Protein AF-A0A497JFE2-F1 (afdb_monomer_lite)

Foldseek 3Di:
DDDDDDPVVVVVVVVVVVVVVVVVVVVVVVVVVVVVVLLVVLVVLVLVQQVQLVPWDDDPPDPPTRKGKDFFRKDAFDKDFCVVVCVVVVHDLVQQFDDDPDPQWDPPDRGMIGRHHTDTGMDIDHHDDDDD

Radius of gyration: 25.7 Å; chains: 1; bounding box: 64×23×80 Å

Structure (mmCIF, N/CA/C/O backbone):
data_AF-A0A497JFE2-F1
#
_entry.id   AF-A0A497JFE2-F1
#
loop_
_atom_site.group_PDB
_atom_site.id
_atom_site.type_symbol
_atom_site.label_atom_id
_atom_site.label_alt_id
_atom_site.label_comp_id
_atom_site.label_asym_id
_atom_site.label_entity_id
_atom_site.label_seq_id
_atom_site.pdbx_PDB_ins_code
_atom_site.Cartn_x
_atom_site.Cartn_y
_atom_site.Cartn_z
_atom_site.occupancy
_atom_site.B_iso_or_equiv
_atom_site.auth_seq_id
_atom_site.auth_comp_id
_atom_site.auth_asym_id
_atom_site.auth_atom_id
_atom_site.pdbx_PDB_model_num
ATOM 1 N N . MET A 1 1 ? 47.369 -3.039 -55.448 1.00 41.69 1 MET A N 1
ATOM 2 C CA . MET A 1 1 ? 47.242 -3.499 -54.047 1.00 41.69 1 MET A CA 1
ATOM 3 C C . MET A 1 1 ? 46.197 -2.652 -53.332 1.00 41.69 1 MET A C 1
ATOM 5 O O . MET A 1 1 ? 46.498 -1.505 -53.031 1.00 41.69 1 MET A O 1
ATOM 9 N N . PRO A 1 2 ? 44.974 -3.148 -53.088 1.00 43.19 2 PRO A N 1
ATOM 10 C CA . PRO A 1 2 ? 44.022 -2.473 -52.222 1.00 43.19 2 PRO A CA 1
ATOM 11 C C . PRO A 1 2 ? 43.997 -3.197 -50.871 1.00 43.19 2 PRO A C 1
ATOM 13 O O . PRO A 1 2 ? 43.309 -4.197 -50.705 1.00 43.19 2 PRO A O 1
ATOM 16 N N . THR A 1 3 ? 44.769 -2.728 -49.897 1.00 56.19 3 THR A N 1
ATOM 17 C CA . THR A 1 3 ? 44.727 -3.263 -48.529 1.00 56.19 3 THR A CA 1
ATOM 18 C C . THR A 1 3 ? 44.221 -2.191 -47.573 1.00 56.19 3 THR A C 1
ATOM 20 O O . THR A 1 3 ? 44.882 -1.178 -47.365 1.00 56.19 3 THR A O 1
ATOM 23 N N . GLY A 1 4 ? 43.055 -2.441 -46.965 1.00 56.19 4 GLY A N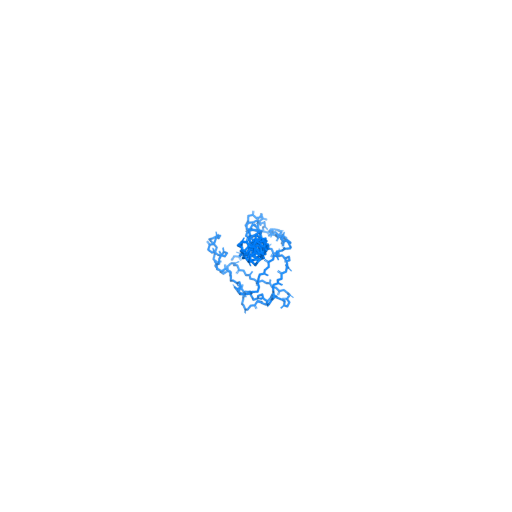 1
ATOM 24 C CA . GLY A 1 4 ? 42.814 -1.995 -45.588 1.00 56.19 4 GLY A CA 1
ATOM 25 C C . GLY A 1 4 ? 41.769 -0.909 -45.313 1.00 56.19 4 GLY A C 1
ATOM 26 O O . GLY A 1 4 ? 41.981 -0.145 -44.379 1.00 56.19 4 GLY A O 1
ATOM 27 N N . LYS A 1 5 ? 40.644 -0.805 -46.043 1.00 53.34 5 LYS A N 1
ATOM 28 C CA . LYS A 1 5 ? 39.552 0.138 -45.671 1.00 53.34 5 LYS A CA 1
ATOM 29 C C . LYS A 1 5 ? 38.116 -0.402 -45.828 1.00 53.34 5 LYS A C 1
ATOM 31 O O . LYS A 1 5 ? 37.191 0.379 -45.996 1.00 53.34 5 LYS A O 1
ATOM 36 N N . GLY A 1 6 ? 37.907 -1.720 -45.771 1.00 53.16 6 GLY A N 1
ATOM 37 C CA . GLY A 1 6 ? 36.577 -2.326 -45.984 1.00 53.16 6 GLY A CA 1
ATOM 38 C C . GLY A 1 6 ? 35.750 -2.616 -44.723 1.00 53.16 6 GLY A C 1
ATOM 39 O O . GLY A 1 6 ? 34.530 -2.679 -44.796 1.00 53.16 6 GLY A O 1
ATOM 40 N N . TYR A 1 7 ? 36.386 -2.769 -43.556 1.00 57.19 7 TYR A N 1
ATOM 41 C CA . TYR A 1 7 ? 35.729 -3.362 -42.373 1.00 57.19 7 TYR A CA 1
ATOM 42 C C . TYR A 1 7 ? 35.474 -2.387 -41.212 1.00 57.19 7 TYR A C 1
ATOM 44 O O . TYR A 1 7 ? 34.806 -2.730 -40.242 1.00 57.19 7 TYR A O 1
ATOM 52 N N . PHE A 1 8 ? 35.977 -1.153 -41.291 1.00 60.66 8 PHE A N 1
ATOM 53 C CA . PHE A 1 8 ? 35.968 -0.217 -40.159 1.00 60.66 8 PHE A CA 1
ATOM 54 C C . PHE A 1 8 ? 34.640 0.540 -39.990 1.00 60.66 8 PHE A C 1
ATOM 56 O O . PHE A 1 8 ? 34.254 0.901 -38.881 1.00 60.66 8 PHE A O 1
ATOM 63 N N . TRP A 1 9 ? 33.925 0.769 -41.091 1.00 69.19 9 TRP A N 1
ATOM 64 C CA . TRP A 1 9 ? 32.661 1.508 -41.105 1.00 69.19 9 TRP A CA 1
ATOM 65 C C . TRP A 1 9 ? 31.480 0.719 -40.507 1.00 69.19 9 TRP A C 1
ATOM 67 O O . TRP A 1 9 ? 30.843 1.238 -39.588 1.00 69.19 9 TRP A O 1
ATOM 77 N N . PRO A 1 10 ? 31.223 -0.546 -40.909 1.00 75.88 10 PRO A N 1
ATOM 78 C CA . PRO A 1 10 ? 30.184 -1.356 -40.272 1.00 75.88 10 PRO A CA 1
ATOM 79 C C . PRO A 1 10 ? 30.498 -1.656 -38.799 1.00 75.88 10 PRO A C 1
ATOM 81 O O . PRO A 1 10 ? 29.589 -1.663 -37.974 1.00 75.88 10 PRO A O 1
ATOM 84 N N . PHE A 1 11 ? 31.776 -1.816 -38.436 1.00 80.12 11 PHE A N 1
ATOM 85 C CA . PHE A 1 11 ? 32.180 -1.994 -37.039 1.00 80.12 11 PHE A CA 1
ATOM 86 C C . PHE A 1 11 ? 31.864 -0.758 -36.182 1.00 80.12 11 PHE A C 1
ATOM 88 O O . PHE A 1 11 ? 31.304 -0.886 -35.097 1.00 80.12 11 PHE A O 1
ATOM 95 N N . ARG A 1 12 ? 32.142 0.454 -36.683 1.00 81.56 12 ARG A N 1
ATOM 96 C CA . ARG A 1 12 ? 31.771 1.705 -35.997 1.00 81.56 12 ARG A CA 1
ATOM 97 C C . ARG A 1 12 ? 30.260 1.865 -35.832 1.00 81.56 12 ARG A C 1
ATOM 99 O O . ARG A 1 12 ? 29.824 2.304 -34.772 1.00 81.56 12 ARG A O 1
ATOM 106 N N . LEU A 1 13 ? 29.473 1.493 -36.843 1.00 85.19 13 LEU A N 1
ATOM 107 C CA . LEU A 1 13 ? 28.008 1.514 -36.761 1.00 85.19 13 LEU A CA 1
ATOM 108 C C . LEU A 1 13 ? 27.478 0.524 -35.718 1.00 85.19 13 LEU A C 1
ATOM 110 O O . LEU A 1 13 ? 26.597 0.874 -34.938 1.00 85.19 13 LEU A O 1
ATOM 114 N N . LEU A 1 14 ? 28.049 -0.680 -35.659 1.00 88.31 14 LEU A N 1
ATOM 115 C CA . LEU A 1 14 ? 27.669 -1.699 -34.683 1.00 88.31 14 LEU A CA 1
ATOM 116 C C . LEU A 1 14 ? 28.010 -1.261 -33.252 1.00 88.31 14 LEU A C 1
ATOM 118 O O . LEU A 1 14 ? 27.174 -1.373 -32.360 1.00 88.31 14 LEU A O 1
ATOM 122 N N . VAL A 1 15 ? 29.196 -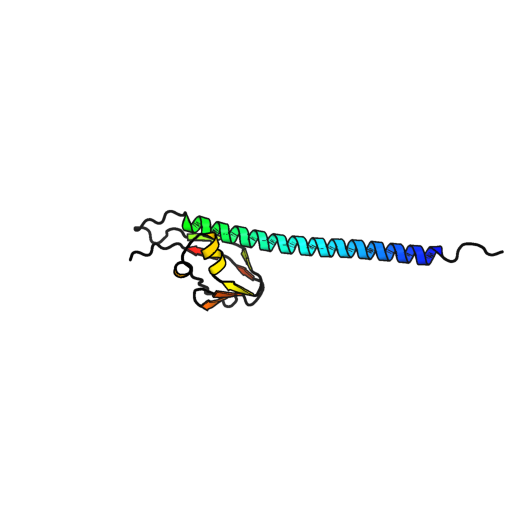0.685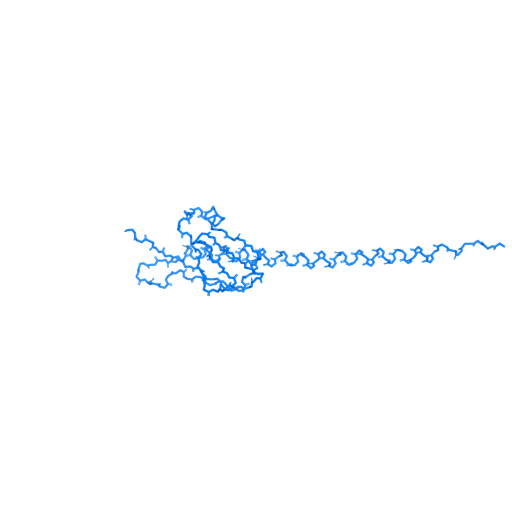 -33.039 1.00 88.06 15 VAL A N 1
ATOM 123 C CA . VAL A 1 15 ? 29.586 -0.116 -31.739 1.00 88.06 15 VAL A CA 1
ATOM 124 C C . VAL A 1 15 ? 28.641 1.020 -31.335 1.00 88.06 15 VAL A C 1
ATOM 126 O O . VAL A 1 15 ? 28.142 1.019 -30.212 1.00 88.06 15 VAL A O 1
ATOM 129 N N . ALA A 1 16 ? 28.323 1.948 -32.243 1.00 88.44 16 ALA A N 1
ATOM 130 C CA . ALA A 1 16 ? 27.376 3.031 -31.967 1.00 88.44 16 ALA A CA 1
ATOM 131 C C . ALA A 1 16 ? 25.971 2.508 -31.616 1.00 88.44 16 ALA A C 1
ATOM 133 O O . ALA A 1 16 ? 25.341 3.022 -30.693 1.00 88.44 16 ALA A O 1
ATOM 134 N N . ALA A 1 17 ? 25.503 1.458 -32.296 1.00 91.75 17 ALA A N 1
ATOM 135 C CA . ALA A 1 17 ? 24.225 0.817 -31.998 1.00 91.75 17 ALA A CA 1
ATOM 136 C C . ALA A 1 17 ? 24.214 0.155 -30.609 1.00 91.75 17 ALA A C 1
ATOM 138 O O . ALA A 1 17 ? 23.247 0.321 -29.867 1.00 91.75 17 ALA A O 1
ATOM 139 N N . ILE A 1 18 ? 25.295 -0.535 -30.221 1.00 94.00 18 ILE A N 1
ATOM 140 C CA . ILE A 1 18 ? 25.428 -1.127 -28.879 1.00 94.00 18 ILE A CA 1
ATOM 141 C C . ILE A 1 18 ? 25.411 -0.038 -27.805 1.00 94.00 18 ILE A C 1
ATOM 143 O O . ILE A 1 18 ? 24.684 -0.166 -26.821 1.00 94.00 18 ILE A O 1
ATOM 147 N N . PHE A 1 19 ? 26.167 1.048 -27.992 1.00 93.62 19 PHE A N 1
ATOM 148 C CA . PHE A 1 19 ? 26.162 2.167 -27.048 1.00 93.62 19 PHE A CA 1
ATOM 149 C C . PHE A 1 19 ? 24.785 2.832 -26.955 1.00 93.62 19 PHE A C 1
ATOM 151 O O . PHE A 1 19 ? 24.323 3.116 -25.851 1.00 93.62 19 PHE A O 1
ATOM 158 N N . GLY A 1 20 ? 24.094 3.020 -28.082 1.00 93.19 20 GLY A N 1
ATOM 159 C CA . GLY A 1 20 ? 22.722 3.530 -28.094 1.00 93.19 20 GLY A CA 1
ATOM 160 C C . GLY A 1 20 ? 21.757 2.631 -27.316 1.00 93.19 20 GLY A C 1
ATOM 161 O O . GLY A 1 20 ? 20.972 3.119 -26.505 1.00 93.19 20 GLY A O 1
ATOM 162 N N . LEU A 1 21 ? 21.861 1.312 -27.496 1.00 94.50 21 LEU A N 1
ATOM 163 C CA . LEU A 1 21 ? 21.045 0.339 -26.771 1.00 94.50 21 LEU A CA 1
ATOM 164 C C . LEU A 1 21 ? 21.367 0.320 -25.269 1.00 94.50 21 LEU A C 1
ATOM 166 O O . LEU A 1 21 ? 20.455 0.260 -24.448 1.00 94.50 21 LEU A O 1
ATOM 170 N N . ALA A 1 22 ? 22.642 0.440 -24.897 1.00 93.50 22 ALA A N 1
ATOM 171 C CA . ALA A 1 22 ? 23.059 0.538 -23.500 1.00 93.50 22 ALA A CA 1
ATOM 172 C C . ALA A 1 22 ? 22.469 1.781 -22.815 1.00 93.50 22 ALA A C 1
ATOM 174 O O . ALA A 1 22 ? 21.933 1.679 -21.713 1.00 93.50 22 ALA A O 1
ATOM 175 N N . VAL A 1 23 ? 22.492 2.940 -23.482 1.00 94.69 23 VAL A N 1
ATOM 176 C CA . VAL A 1 23 ? 21.869 4.171 -22.966 1.00 94.69 23 VAL A CA 1
ATOM 177 C C . VAL A 1 23 ? 20.357 3.998 -22.811 1.00 94.69 23 VAL A C 1
ATOM 179 O O . VAL A 1 23 ? 19.805 4.375 -21.779 1.00 94.69 23 VAL A O 1
ATOM 182 N N . LEU A 1 24 ? 19.686 3.376 -23.785 1.00 94.94 24 LEU A N 1
ATOM 183 C CA . LEU A 1 24 ? 18.250 3.099 -23.700 1.00 94.94 24 LEU A CA 1
ATOM 184 C C . LEU A 1 24 ? 17.909 2.218 -22.487 1.00 94.94 24 LEU A C 1
ATOM 186 O O . LEU A 1 24 ? 16.967 2.514 -21.754 1.00 94.94 24 LEU A O 1
ATOM 190 N N . LEU A 1 25 ? 18.695 1.166 -22.242 1.00 93.94 25 LEU A N 1
ATOM 191 C CA . LEU A 1 25 ? 18.512 0.282 -21.088 1.00 93.94 25 LEU A CA 1
ATOM 192 C C . LEU A 1 25 ? 18.696 1.023 -19.763 1.00 93.94 25 LEU A C 1
ATOM 194 O O . LEU A 1 25 ? 17.909 0.812 -18.841 1.00 93.94 25 LEU A O 1
ATOM 198 N N . ILE A 1 26 ? 19.685 1.915 -19.675 1.00 93.12 26 ILE A N 1
ATOM 199 C CA . ILE A 1 26 ? 19.890 2.753 -18.489 1.00 93.12 26 ILE A CA 1
ATOM 200 C C . ILE A 1 26 ? 18.658 3.629 -18.250 1.00 93.12 26 ILE A C 1
ATOM 202 O O . ILE A 1 26 ? 18.134 3.637 -17.141 1.00 93.12 26 ILE A O 1
ATOM 206 N N . ILE A 1 27 ? 18.141 4.297 -19.286 1.00 93.00 27 ILE A N 1
ATOM 207 C CA . ILE A 1 27 ? 16.950 5.154 -19.172 1.00 93.00 27 ILE A CA 1
ATOM 208 C C . ILE A 1 27 ? 15.742 4.348 -18.677 1.00 93.00 27 ILE A C 1
ATOM 210 O O . ILE A 1 27 ? 15.079 4.760 -17.725 1.00 93.00 27 ILE A O 1
ATOM 214 N N . ILE A 1 28 ? 15.476 3.181 -19.272 1.00 92.31 28 ILE A N 1
ATOM 215 C CA . ILE A 1 28 ? 14.372 2.303 -18.855 1.00 92.31 28 ILE A CA 1
ATOM 216 C C . ILE A 1 28 ? 14.558 1.857 -17.400 1.00 92.31 28 ILE A C 1
ATOM 218 O O . ILE A 1 28 ? 13.614 1.914 -16.609 1.00 92.31 28 ILE A O 1
ATOM 222 N N . SER A 1 29 ? 15.776 1.459 -17.025 1.00 90.88 29 SER A N 1
ATOM 223 C CA . SER A 1 29 ? 16.102 1.054 -15.656 1.00 90.88 29 SER A CA 1
ATOM 224 C C . SER A 1 29 ? 15.864 2.189 -14.661 1.00 90.88 29 SER A C 1
ATOM 226 O O . SER A 1 29 ? 15.301 1.962 -13.593 1.00 90.88 29 SER A O 1
ATOM 228 N N . THR A 1 30 ? 16.257 3.414 -15.007 1.00 89.88 30 THR A N 1
ATOM 229 C CA . THR A 1 30 ? 16.061 4.600 -14.171 1.00 89.88 30 THR A CA 1
ATOM 230 C C . THR A 1 30 ? 14.579 4.940 -14.008 1.00 89.88 30 THR A C 1
ATOM 232 O O . THR A 1 30 ? 14.138 5.185 -12.887 1.00 89.88 30 THR A O 1
ATOM 235 N N . ILE A 1 31 ? 13.784 4.898 -15.083 1.00 87.50 31 ILE A N 1
ATOM 236 C CA . ILE A 1 31 ? 12.328 5.120 -15.010 1.00 87.50 31 ILE A CA 1
ATOM 237 C C . ILE A 1 31 ? 11.676 4.084 -14.089 1.00 87.50 31 ILE A C 1
ATOM 239 O O . ILE A 1 31 ? 10.888 4.437 -13.210 1.00 87.50 31 ILE A O 1
ATOM 243 N N . ASN A 1 32 ? 12.031 2.808 -14.253 1.00 84.75 32 ASN A N 1
ATOM 244 C CA . ASN A 1 32 ? 11.472 1.744 -13.428 1.00 84.75 32 ASN A CA 1
ATOM 245 C C . ASN A 1 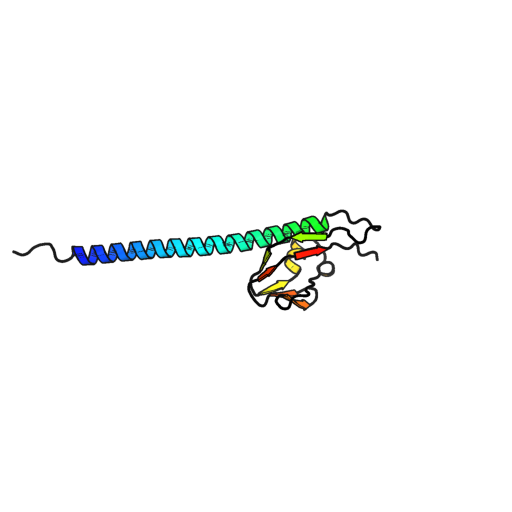32 ? 11.869 1.904 -11.950 1.00 84.75 32 ASN A C 1
ATOM 247 O O . ASN A 1 32 ? 11.035 1.752 -11.060 1.00 84.75 32 ASN A O 1
ATOM 251 N N . TYR A 1 33 ? 13.119 2.295 -11.687 1.00 83.50 33 TYR A N 1
ATOM 252 C CA . TYR A 1 33 ? 13.603 2.591 -10.341 1.00 83.50 33 TYR A CA 1
ATOM 253 C C . TYR A 1 33 ? 12.771 3.690 -9.661 1.00 83.50 33 TYR A C 1
ATOM 255 O O . TYR A 1 33 ? 12.276 3.482 -8.552 1.00 83.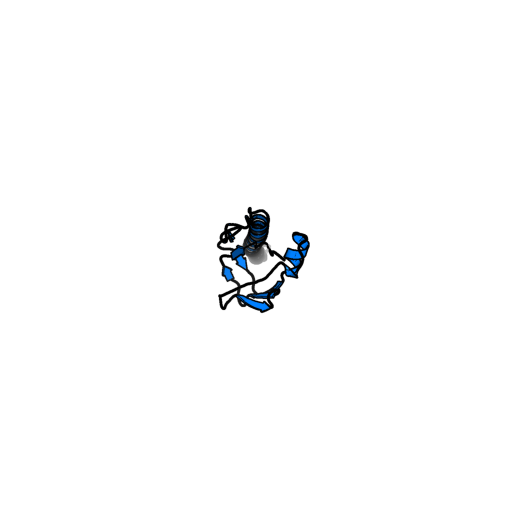50 33 TYR A O 1
ATOM 263 N N . PHE A 1 34 ? 12.519 4.815 -10.336 1.00 82.25 34 PHE A N 1
ATOM 264 C CA . PHE A 1 34 ? 11.692 5.887 -9.770 1.00 82.25 34 PHE A CA 1
ATOM 265 C C . PHE A 1 34 ? 10.247 5.451 -9.499 1.00 82.25 34 PHE A C 1
ATOM 267 O O . PHE A 1 34 ? 9.707 5.766 -8.437 1.00 82.25 34 PHE A O 1
ATOM 274 N N . ASN A 1 35 ? 9.641 4.659 -10.389 1.00 80.12 35 ASN A N 1
ATOM 275 C CA . ASN A 1 35 ? 8.301 4.113 -10.154 1.00 80.12 35 ASN A CA 1
ATOM 276 C C . ASN A 1 35 ? 8.249 3.234 -8.895 1.00 80.12 35 ASN A C 1
ATOM 278 O O . ASN A 1 35 ? 7.326 3.363 -8.089 1.00 80.12 35 ASN A O 1
ATOM 282 N N . THR A 1 36 ? 9.257 2.381 -8.677 1.00 81.62 36 THR A N 1
ATOM 283 C CA . THR A 1 36 ? 9.314 1.537 -7.471 1.00 81.62 36 THR A CA 1
ATOM 284 C C . THR A 1 36 ? 9.501 2.345 -6.186 1.00 81.62 36 THR A C 1
ATOM 286 O O . THR A 1 36 ? 8.907 2.003 -5.162 1.00 81.62 36 THR A O 1
ATOM 289 N N . ILE A 1 37 ? 10.259 3.447 -6.232 1.00 84.19 37 ILE A N 1
ATOM 290 C CA . ILE A 1 37 ? 10.453 4.328 -5.072 1.00 84.19 37 ILE A CA 1
ATOM 291 C C . ILE A 1 37 ? 9.133 4.954 -4.635 1.00 84.19 37 ILE A C 1
ATOM 293 O O . ILE A 1 37 ? 8.813 4.911 -3.451 1.00 84.19 37 ILE A O 1
ATOM 297 N N . HIS A 1 38 ? 8.350 5.499 -5.567 1.00 82.38 38 HIS A N 1
ATOM 298 C CA . HIS A 1 38 ? 7.089 6.161 -5.223 1.00 82.38 38 HIS A CA 1
ATOM 299 C C . HIS A 1 38 ? 6.076 5.216 -4.568 1.00 82.38 38 HIS A C 1
ATOM 301 O O . HIS A 1 38 ? 5.340 5.620 -3.662 1.00 82.38 38 HIS A O 1
ATOM 307 N N . LEU A 1 39 ? 6.050 3.952 -4.997 1.00 86.94 39 LEU A N 1
ATOM 308 C CA . LEU A 1 39 ? 5.215 2.927 -4.376 1.00 86.94 39 LEU A CA 1
ATOM 309 C C . LEU A 1 39 ? 5.693 2.593 -2.963 1.00 86.94 39 LEU A C 1
ATOM 311 O O . LEU A 1 39 ? 4.877 2.553 -2.044 1.00 86.94 39 LEU A O 1
ATOM 315 N N . ARG A 1 40 ? 7.008 2.432 -2.769 1.00 88.06 40 ARG A N 1
ATOM 316 C CA . ARG A 1 40 ? 7.577 2.165 -1.442 1.00 88.06 40 ARG A CA 1
ATOM 317 C C . ARG A 1 40 ? 7.337 3.324 -0.477 1.00 88.06 40 ARG A C 1
ATOM 319 O O . ARG A 1 40 ? 6.935 3.103 0.657 1.00 88.06 40 ARG A O 1
ATOM 326 N N . GLU A 1 41 ? 7.522 4.556 -0.939 1.00 90.38 41 GLU A N 1
ATOM 327 C CA . GLU A 1 41 ? 7.250 5.757 -0.149 1.00 90.38 41 GLU A CA 1
ATOM 328 C C . GLU A 1 41 ? 5.762 5.855 0.228 1.00 90.38 41 GLU A C 1
ATOM 330 O O . GLU A 1 41 ? 5.426 6.181 1.366 1.00 90.38 41 GLU A O 1
ATOM 335 N N . SER A 1 42 ? 4.858 5.520 -0.698 1.00 90.12 42 SER A N 1
ATOM 336 C CA . SER A 1 42 ? 3.417 5.479 -0.416 1.00 90.12 42 SER A CA 1
ATOM 337 C C . SER A 1 42 ? 3.074 4.419 0.635 1.00 90.12 42 SER A C 1
ATOM 339 O O . SER A 1 42 ? 2.285 4.690 1.539 1.00 90.12 42 SER A O 1
ATOM 341 N N . GLU A 1 43 ? 3.688 3.236 0.567 1.00 89.31 43 GLU A N 1
ATOM 342 C CA . GLU A 1 43 ? 3.515 2.183 1.572 1.00 89.31 43 GLU A CA 1
ATOM 343 C C . GLU A 1 43 ? 4.066 2.605 2.943 1.00 89.31 43 GLU A C 1
ATOM 345 O O . GLU A 1 43 ? 3.400 2.426 3.964 1.00 89.31 43 GLU A O 1
ATOM 350 N N . GLU A 1 44 ? 5.251 3.214 2.986 1.00 90.62 44 GLU A N 1
ATOM 351 C CA . GLU A 1 44 ? 5.843 3.737 4.220 1.00 90.62 44 GLU A CA 1
ATOM 352 C C . GLU A 1 44 ? 4.936 4.800 4.860 1.00 90.62 44 GLU A C 1
ATOM 354 O O . GLU A 1 44 ? 4.630 4.704 6.050 1.00 90.62 44 GLU A O 1
ATOM 359 N N . ARG A 1 45 ? 4.418 5.751 4.070 1.00 90.75 45 ARG A N 1
ATOM 360 C CA . ARG A 1 45 ? 3.472 6.783 4.534 1.00 90.75 45 ARG A CA 1
ATOM 361 C C . ARG A 1 45 ? 2.140 6.198 5.002 1.00 90.75 45 ARG A C 1
ATOM 363 O O . ARG A 1 45 ? 1.570 6.700 5.972 1.00 90.75 45 ARG A O 1
ATOM 370 N N . LEU A 1 46 ? 1.641 5.149 4.343 1.00 90.50 46 LEU A N 1
ATOM 371 C CA . LEU A 1 46 ? 0.438 4.422 4.756 1.00 90.50 46 LEU A CA 1
ATOM 372 C C . LEU A 1 46 ? 0.641 3.796 6.145 1.00 90.50 46 LEU A C 1
ATOM 374 O O . LEU A 1 46 ? -0.185 3.964 7.041 1.00 90.50 46 LEU A O 1
ATOM 378 N N . MET A 1 47 ? 1.766 3.109 6.340 1.00 90.81 47 MET A N 1
ATOM 379 C CA . MET A 1 47 ? 2.102 2.447 7.604 1.00 90.81 47 MET A CA 1
ATOM 380 C C . MET A 1 47 ? 2.373 3.455 8.721 1.00 90.81 47 MET A C 1
ATOM 382 O O . MET A 1 47 ? 1.965 3.245 9.862 1.00 90.81 47 MET A O 1
ATOM 386 N N . GLU A 1 48 ? 3.029 4.565 8.399 1.00 89.94 48 GLU A N 1
ATOM 387 C CA . GLU A 1 48 ? 3.219 5.680 9.319 1.00 89.94 48 GLU A CA 1
ATOM 388 C C . GLU A 1 48 ? 1.872 6.288 9.731 1.00 89.94 48 GLU A C 1
ATOM 390 O O . GLU A 1 48 ? 1.643 6.488 10.918 1.00 89.94 48 GLU A O 1
ATOM 395 N N . GLY A 1 49 ? 0.957 6.519 8.783 1.00 86.19 49 GLY A N 1
ATOM 396 C CA . GLY A 1 49 ? -0.386 7.033 9.063 1.00 86.19 49 GLY A CA 1
ATOM 397 C C . GLY A 1 49 ? -1.168 6.140 10.022 1.00 86.19 49 GLY A C 1
ATOM 398 O O . GLY A 1 49 ? -1.723 6.633 11.005 1.00 86.19 49 GLY A O 1
ATOM 399 N N . LEU A 1 50 ? -1.124 4.824 9.798 1.00 87.50 50 LEU A N 1
ATOM 400 C CA . LEU A 1 50 ? -1.729 3.855 10.706 1.00 87.50 50 LEU A CA 1
ATOM 401 C C . LEU A 1 50 ? -1.075 3.896 12.097 1.00 87.50 50 LEU A C 1
ATOM 403 O O . LEU A 1 50 ? -1.777 3.958 13.103 1.00 87.50 50 LEU A O 1
ATOM 407 N N . ARG A 1 51 ? 0.263 3.925 12.172 1.00 87.31 51 ARG A N 1
ATOM 408 C CA . ARG A 1 51 ? 0.998 4.044 13.443 1.00 87.31 51 ARG A CA 1
ATOM 409 C C . ARG A 1 51 ? 0.625 5.316 14.204 1.00 87.31 51 ARG A C 1
ATOM 411 O O . ARG A 1 51 ? 0.470 5.276 15.422 1.00 87.31 51 ARG A O 1
ATOM 418 N N . SER A 1 52 ? 0.508 6.439 13.502 1.00 85.19 52 SER A N 1
ATOM 419 C CA . SER A 1 52 ? 0.095 7.713 14.084 1.00 85.19 52 SER A CA 1
ATOM 420 C C . SER A 1 52 ? -1.334 7.646 14.613 1.00 85.19 52 SER A C 1
ATOM 422 O O . SER A 1 52 ? -1.573 8.149 15.701 1.00 85.19 52 SER A O 1
ATOM 424 N N . ALA A 1 53 ? -2.257 6.995 13.898 1.00 84.06 53 ALA A N 1
ATOM 425 C CA . ALA A 1 53 ? -3.645 6.855 14.337 1.00 84.06 53 ALA A CA 1
ATOM 426 C C . ALA A 1 53 ? -3.779 5.975 15.589 1.00 84.06 53 ALA A C 1
ATOM 428 O O . ALA A 1 53 ? -4.544 6.312 16.484 1.00 84.06 53 ALA A O 1
ATOM 429 N N . ILE A 1 54 ? -2.998 4.893 15.686 1.00 82.19 54 ILE A N 1
ATOM 430 C CA . ILE A 1 54 ? -2.971 4.015 16.871 1.00 82.19 54 ILE A CA 1
ATOM 431 C C . ILE A 1 54 ? -2.459 4.762 18.108 1.00 82.19 54 ILE A C 1
ATOM 433 O O . ILE A 1 54 ? -2.999 4.608 19.197 1.00 82.19 54 ILE A O 1
ATOM 437 N N . ASN A 1 55 ? -1.402 5.563 17.946 1.00 79.19 55 ASN A N 1
ATOM 438 C CA . ASN A 1 55 ? -0.790 6.303 19.053 1.00 79.19 55 ASN A CA 1
ATOM 439 C C . ASN A 1 55 ? -1.488 7.637 19.346 1.00 79.19 55 ASN A C 1
ATOM 441 O O . ASN A 1 55 ? -1.108 8.329 20.292 1.00 79.19 55 ASN A O 1
ATOM 445 N N . ALA A 1 56 ? -2.455 8.041 18.520 1.00 74.50 56 ALA A N 1
ATOM 446 C CA . ALA A 1 56 ? -3.180 9.275 18.739 1.00 74.50 56 ALA A CA 1
ATOM 447 C C . ALA A 1 56 ? -4.044 9.142 20.004 1.00 74.50 56 ALA A C 1
ATOM 449 O O . ALA A 1 56 ? -4.694 8.112 20.204 1.00 74.50 56 ALA A O 1
ATOM 450 N N . PRO A 1 57 ? -4.071 10.168 20.871 1.00 60.09 57 PRO A N 1
ATOM 451 C CA . PRO A 1 57 ? -4.839 10.113 22.103 1.00 60.09 57 PRO A CA 1
ATOM 452 C C . PRO A 1 57 ? -6.331 9.956 21.785 1.00 60.09 57 PRO A C 1
ATOM 454 O O . PRO A 1 57 ? -6.957 10.843 21.206 1.00 60.09 57 PRO A O 1
ATOM 457 N N . THR A 1 58 ? -6.895 8.815 22.174 1.00 59.69 58 THR A N 1
ATOM 458 C CA . THR A 1 58 ? -8.329 8.525 22.129 1.00 59.69 58 THR A CA 1
ATOM 459 C C . THR A 1 58 ? -8.909 8.740 23.519 1.00 59.69 58 THR A C 1
ATOM 461 O O . THR A 1 58 ? -8.849 7.872 24.381 1.00 59.69 58 THR A O 1
ATOM 464 N N . THR A 1 59 ? -9.431 9.938 23.780 1.00 52.97 59 THR A N 1
ATOM 465 C CA . THR A 1 59 ? -10.242 10.186 24.976 1.00 52.97 59 THR A CA 1
ATOM 466 C C . THR A 1 59 ? -11.687 9.713 24.757 1.00 52.97 59 THR A C 1
ATOM 468 O O . THR A 1 59 ? -12.245 9.895 23.676 1.00 52.97 59 THR A O 1
ATOM 471 N N . PRO A 1 60 ? -12.339 9.116 25.764 1.00 53.16 60 PRO A N 1
ATOM 472 C CA . PRO A 1 60 ? -13.726 8.657 25.636 1.00 53.16 60 PRO A CA 1
ATOM 473 C C . PRO A 1 60 ? -14.732 9.799 25.373 1.00 53.16 60 PRO A C 1
ATOM 475 O O . PRO A 1 60 ? -15.784 9.552 24.797 1.00 53.16 60 PRO A O 1
ATOM 478 N N . ASP A 1 61 ? -14.386 11.049 25.706 1.00 49.66 61 ASP A N 1
ATOM 479 C CA . ASP A 1 61 ? -15.286 12.214 25.612 1.00 49.66 61 ASP A CA 1
ATOM 480 C C . ASP A 1 61 ? -15.217 13.009 24.294 1.00 49.66 61 ASP A C 1
ATOM 482 O O . ASP A 1 61 ? -15.920 14.009 24.136 1.00 49.66 61 ASP A O 1
ATOM 486 N N . LYS A 1 62 ? -14.381 12.615 23.324 1.00 43.62 62 LYS A N 1
ATOM 487 C CA . LYS A 1 62 ? -14.318 13.291 22.016 1.00 43.62 62 LYS A CA 1
ATOM 488 C C . LYS A 1 62 ? -14.458 12.284 20.878 1.00 43.62 62 LYS A C 1
ATOM 490 O O . LYS A 1 62 ? -13.564 11.495 20.598 1.00 43.62 62 LYS A O 1
ATOM 495 N N . LEU A 1 63 ? -15.579 12.355 20.163 1.00 46.22 63 LEU A N 1
ATOM 496 C CA . LEU A 1 63 ? -15.843 11.544 18.968 1.00 46.22 63 LEU A CA 1
ATOM 497 C C . LEU A 1 63 ? -14.896 11.847 17.782 1.00 46.22 63 LEU A C 1
ATOM 499 O O . LEU A 1 63 ? -14.948 11.156 16.769 1.00 46.22 63 LEU A O 1
ATOM 503 N N . GLU A 1 64 ? -14.028 12.858 17.891 1.00 49.97 64 GLU A N 1
ATOM 504 C CA . GLU A 1 64 ? -13.095 13.289 16.833 1.00 49.97 64 GLU A CA 1
ATOM 505 C C . GLU A 1 64 ? -11.693 12.657 16.934 1.00 49.97 64 GLU A C 1
ATOM 507 O O . GLU A 1 64 ? -10.758 13.048 16.232 1.00 49.97 64 GLU A O 1
ATOM 512 N N . ASN A 1 65 ? -11.510 11.683 17.822 1.00 54.69 65 ASN A N 1
ATOM 513 C CA . ASN A 1 65 ? -10.184 11.257 18.237 1.00 54.69 65 ASN A CA 1
ATOM 514 C C . ASN A 1 65 ? -9.481 10.298 17.266 1.00 54.69 65 ASN A C 1
ATOM 516 O O . ASN A 1 65 ? -10.018 9.272 16.859 1.00 54.69 65 ASN A O 1
ATOM 520 N N . GLY A 1 66 ? -8.225 10.618 16.948 1.00 59.66 66 GLY A N 1
ATOM 521 C CA . GLY A 1 66 ? -7.310 9.732 16.226 1.00 59.66 66 GLY A CA 1
ATOM 522 C C . GLY A 1 66 ? -7.474 9.680 14.708 1.00 59.66 66 GLY A C 1
ATOM 523 O O . GLY A 1 66 ? -6.968 8.750 14.084 1.00 59.66 66 GLY A O 1
ATOM 524 N N . LEU A 1 67 ? -8.151 10.665 14.107 1.00 72.88 67 LEU A N 1
ATOM 525 C CA . LEU A 1 67 ? -8.229 10.810 12.654 1.00 72.88 67 LEU A CA 1
ATOM 526 C C . LEU A 1 67 ? -6.894 11.299 12.078 1.00 72.88 67 LEU A C 1
ATOM 528 O O . LEU A 1 67 ? -6.500 12.449 12.266 1.00 72.88 67 LEU A O 1
ATOM 532 N N . VAL A 1 68 ? -6.202 10.427 11.347 1.00 84.81 68 VAL A N 1
ATOM 533 C CA . VAL A 1 68 ? -4.970 10.768 10.625 1.00 84.81 68 VAL A CA 1
ATOM 534 C C . VAL A 1 68 ? -5.240 10.729 9.131 1.00 84.81 68 VAL A C 1
ATOM 536 O O . VAL A 1 68 ? -5.685 9.719 8.593 1.00 84.81 68 VAL A O 1
ATOM 539 N N . LEU A 1 69 ? -4.941 11.833 8.452 1.00 87.19 69 LEU A N 1
ATOM 540 C CA . LEU A 1 69 ? -5.040 11.949 7.003 1.00 87.19 69 LEU A CA 1
ATOM 541 C C . LEU A 1 69 ? -3.652 11.814 6.376 1.00 87.19 69 LEU A C 1
ATOM 543 O O . LEU A 1 69 ? -2.739 12.577 6.699 1.00 87.19 69 LEU A O 1
ATOM 547 N N . LYS A 1 70 ? -3.504 10.883 5.434 1.00 88.88 70 LYS A N 1
ATOM 548 C CA . LYS A 1 70 ? -2.342 10.811 4.542 1.00 88.88 70 LYS A CA 1
ATOM 549 C C . LYS A 1 70 ? -2.821 11.016 3.111 1.00 88.88 70 LYS A C 1
ATOM 551 O O . LYS A 1 70 ? -3.692 10.291 2.638 1.00 88.88 70 LYS A O 1
ATOM 556 N N . LYS A 1 71 ? -2.271 12.036 2.457 1.00 89.50 71 LYS A N 1
ATOM 557 C CA . LYS A 1 71 ? -2.661 12.444 1.106 1.00 89.50 71 LYS A CA 1
ATOM 558 C C . LYS A 1 71 ? -1.766 11.827 0.042 1.00 89.50 71 LYS A C 1
ATOM 560 O O . LYS A 1 71 ? -0.618 11.481 0.333 1.00 89.50 71 LYS A O 1
ATOM 565 N N . ASP A 1 72 ? -2.294 11.749 -1.175 1.00 89.06 72 ASP A N 1
ATOM 566 C CA . ASP A 1 72 ? -1.555 11.367 -2.385 1.00 89.06 72 ASP A CA 1
ATOM 567 C C . ASP A 1 72 ? -0.844 10.004 -2.289 1.00 89.06 72 ASP A C 1
ATOM 569 O O . ASP A 1 72 ? 0.243 9.808 -2.841 1.00 89.06 72 ASP A O 1
ATOM 573 N N . LEU A 1 73 ? -1.454 9.035 -1.598 1.00 91.12 73 LEU A N 1
ATOM 574 C CA . LEU A 1 73 ? -0.916 7.679 -1.527 1.00 91.12 73 LEU A CA 1
ATOM 575 C C . LEU A 1 73 ? -1.191 6.940 -2.833 1.00 91.12 73 LEU A C 1
ATOM 577 O O . LEU A 1 73 ? -2.319 6.928 -3.327 1.00 91.12 73 LEU A O 1
ATOM 581 N N . SER A 1 74 ? -0.150 6.323 -3.386 1.00 91.38 74 SER A N 1
ATOM 582 C CA . SER A 1 74 ? -0.242 5.544 -4.620 1.00 91.38 74 SER A CA 1
ATOM 583 C C . SER A 1 74 ? -0.520 4.074 -4.313 1.00 91.38 74 SER A C 1
ATOM 585 O O . SER A 1 74 ? 0.179 3.456 -3.512 1.00 91.38 74 SER A O 1
ATOM 587 N N . PHE A 1 75 ? -1.519 3.515 -4.991 1.00 90.56 75 PHE A N 1
ATOM 588 C CA . PHE A 1 75 ? -1.912 2.112 -4.917 1.00 90.56 75 PHE A CA 1
ATOM 589 C C . PHE A 1 75 ? -1.790 1.471 -6.292 1.00 90.56 75 PHE A C 1
ATOM 591 O O . PHE A 1 75 ? -2.186 2.065 -7.297 1.00 90.56 75 PHE A O 1
ATOM 598 N N . VAL A 1 76 ? -1.272 0.247 -6.319 1.00 91.94 76 VAL A N 1
ATOM 599 C CA . VAL A 1 76 ? -1.229 -0.581 -7.526 1.00 91.94 76 VAL A CA 1
ATOM 600 C C . VAL A 1 76 ? -2.523 -1.375 -7.603 1.00 91.94 76 VAL A C 1
ATOM 602 O O . VAL A 1 76 ? -3.091 -1.759 -6.579 1.00 91.94 76 VAL A O 1
ATOM 605 N N . ARG A 1 77 ? -2.991 -1.659 -8.814 1.00 92.81 77 ARG A N 1
ATOM 606 C CA . ARG A 1 77 ? -4.087 -2.598 -9.036 1.00 92.81 77 ARG A CA 1
ATOM 607 C C . ARG A 1 77 ? -3.817 -3.926 -8.320 1.00 92.81 77 ARG A C 1
ATOM 609 O O . ARG A 1 77 ? -2.787 -4.566 -8.529 1.00 92.81 77 ARG A O 1
ATOM 616 N N . GLY A 1 78 ? -4.793 -4.390 -7.547 1.00 92.69 78 GLY A N 1
ATOM 617 C CA . GLY A 1 78 ? -4.692 -5.657 -6.832 1.00 92.69 78 GLY A CA 1
ATOM 618 C C . GLY A 1 78 ? -5.592 -5.741 -5.609 1.00 92.69 78 GLY A C 1
ATOM 619 O O . GLY A 1 78 ? -6.354 -4.824 -5.302 1.00 92.69 78 GLY A O 1
ATOM 620 N N . VAL A 1 79 ? -5.488 -6.867 -4.903 1.00 92.38 79 VAL A N 1
ATOM 621 C CA . VAL A 1 79 ? -6.229 -7.114 -3.664 1.00 92.38 79 VAL A CA 1
ATOM 622 C C . VAL A 1 79 ? -5.318 -6.856 -2.472 1.00 92.38 79 VAL A C 1
ATOM 624 O O . VAL A 1 79 ? -4.310 -7.533 -2.281 1.00 92.38 79 VAL A O 1
ATOM 627 N N . TYR A 1 80 ? -5.718 -5.904 -1.642 1.00 92.00 80 TYR A N 1
ATOM 628 C CA . TYR A 1 80 ? -5.092 -5.591 -0.368 1.00 92.00 80 TYR A CA 1
ATOM 629 C C . TYR A 1 80 ? -5.857 -6.295 0.748 1.0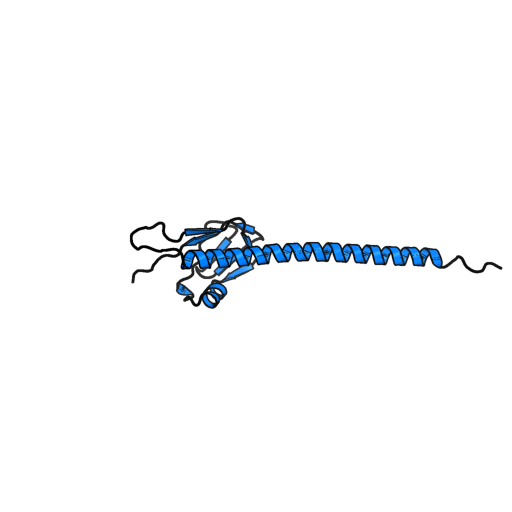0 92.00 80 TYR A C 1
ATOM 631 O O . TYR A 1 80 ? -7.086 -6.308 0.745 1.00 92.00 80 TYR A O 1
ATOM 639 N N . SER A 1 81 ? -5.145 -6.876 1.715 1.00 93.44 81 SER A N 1
ATOM 640 C CA . SER A 1 81 ? -5.754 -7.461 2.915 1.00 93.44 81 SER A CA 1
ATOM 641 C C . SER A 1 81 ? -5.258 -6.762 4.172 1.00 93.44 81 SER A C 1
ATOM 643 O O . SER A 1 81 ? -4.193 -6.150 4.171 1.00 93.44 81 SER A O 1
ATOM 645 N N . VAL A 1 82 ? -6.015 -6.871 5.261 1.00 92.62 82 VAL A N 1
ATOM 646 C CA . VAL A 1 82 ? -5.616 -6.309 6.560 1.00 92.62 82 VAL A CA 1
ATOM 647 C C . VAL A 1 82 ? -4.517 -7.124 7.265 1.00 92.62 82 VAL A C 1
ATOM 649 O O . VAL A 1 82 ? -3.923 -6.656 8.234 1.00 92.62 82 VAL A O 1
ATOM 652 N N . LYS A 1 83 ? -4.214 -8.343 6.794 1.00 91.56 83 LYS A N 1
ATOM 653 C CA . LYS A 1 83 ? -3.286 -9.278 7.458 1.00 91.56 83 LYS A CA 1
ATOM 654 C C . LYS A 1 83 ? -1.858 -8.724 7.627 1.00 91.56 83 LYS A C 1
ATOM 656 O O . LYS A 1 83 ? -1.312 -8.873 8.718 1.00 91.56 83 LYS A O 1
ATOM 661 N N . PRO A 1 84 ? -1.246 -8.050 6.631 1.00 88.81 84 PRO A N 1
ATOM 662 C CA . PRO A 1 84 ? 0.062 -7.418 6.800 1.00 88.81 84 PRO A CA 1
ATOM 663 C C . PRO A 1 84 ? 0.068 -6.349 7.898 1.00 88.81 84 PRO A C 1
ATOM 665 O O . PRO A 1 84 ? 1.030 -6.255 8.655 1.00 88.81 84 PRO A O 1
ATOM 668 N N . PHE A 1 85 ? -1.018 -5.583 8.027 1.00 88.81 85 PHE A N 1
ATOM 669 C CA . PHE A 1 85 ? -1.160 -4.558 9.061 1.00 88.81 85 PHE A CA 1
ATOM 670 C C . PHE A 1 85 ? -1.316 -5.190 10.448 1.00 88.81 85 PHE A C 1
ATOM 672 O O . PHE A 1 85 ? -0.616 -4.804 11.380 1.00 88.81 85 PHE A O 1
ATOM 679 N N . SER A 1 86 ? -2.167 -6.213 10.565 1.00 89.31 86 SER A N 1
ATOM 680 C CA . SER A 1 86 ? -2.357 -6.992 11.796 1.00 89.31 86 SER A CA 1
ATOM 681 C C . SER A 1 86 ? -1.034 -7.568 12.310 1.00 89.31 86 SER A C 1
ATOM 683 O O . SER A 1 86 ? -0.670 -7.331 13.461 1.00 89.31 86 SER A O 1
ATOM 685 N N . ASN A 1 87 ? -0.261 -8.220 11.436 1.00 90.06 87 ASN A N 1
ATOM 686 C CA . ASN A 1 87 ? 1.040 -8.789 11.791 1.00 90.06 87 ASN A CA 1
ATOM 687 C C . ASN A 1 87 ? 2.060 -7.716 12.195 1.00 90.06 87 ASN A C 1
ATOM 689 O O . ASN A 1 87 ? 2.807 -7.900 13.151 1.00 90.06 87 ASN A O 1
ATOM 693 N N . ARG A 1 88 ? 2.112 -6.596 11.464 1.00 88.56 88 ARG A N 1
ATOM 694 C CA . ARG A 1 88 ? 3.114 -5.543 11.686 1.00 88.56 88 ARG A CA 1
ATOM 695 C C . ARG A 1 88 ? 2.897 -4.780 12.989 1.00 88.56 88 ARG A C 1
ATOM 697 O O . ARG A 1 88 ? 3.871 -4.367 13.610 1.00 88.56 88 ARG A O 1
ATOM 704 N N . PHE A 1 89 ? 1.643 -4.580 13.382 1.00 87.12 89 PHE A N 1
ATOM 705 C CA . PHE A 1 89 ? 1.281 -3.819 14.579 1.00 87.12 89 PHE A CA 1
ATOM 706 C C . PHE A 1 89 ? 0.818 -4.696 15.747 1.00 87.12 89 PHE A C 1
ATOM 708 O O . PHE A 1 89 ? 0.391 -4.163 16.765 1.00 87.12 89 PHE A O 1
ATOM 715 N N . ASN A 1 90 ? 0.917 -6.022 15.613 1.00 88.44 90 ASN A N 1
ATOM 716 C CA . ASN A 1 90 ? 0.477 -6.995 16.614 1.00 88.44 90 ASN A CA 1
ATOM 717 C C . ASN A 1 90 ? -0.975 -6.762 17.084 1.00 88.44 90 ASN A C 1
ATOM 719 O O . ASN A 1 90 ? -1.281 -6.839 18.272 1.00 88.44 90 ASN A O 1
ATOM 723 N N . MET A 1 91 ? -1.862 -6.434 16.141 1.00 85.06 91 MET A N 1
ATOM 724 C CA . MET A 1 91 ? -3.283 -6.186 16.401 1.00 85.06 91 MET A CA 1
ATOM 725 C C . MET A 1 91 ? -4.144 -7.325 15.854 1.00 85.06 91 MET A C 1
ATOM 727 O O . MET A 1 91 ? -3.824 -7.848 14.781 1.00 85.06 91 MET A O 1
ATOM 731 N N . PRO A 1 92 ? -5.260 -7.689 16.512 1.00 88.44 92 PRO A N 1
ATOM 732 C CA . PRO A 1 92 ? -6.203 -8.654 15.963 1.00 88.44 92 PRO A CA 1
ATOM 733 C C . PRO A 1 92 ? -6.708 -8.211 14.589 1.00 88.44 92 PRO A C 1
ATOM 735 O O . PRO A 1 92 ? -7.030 -7.041 14.373 1.00 88.44 92 PRO A O 1
ATOM 738 N N . VAL A 1 93 ? -6.816 -9.164 13.662 1.00 87.31 93 VAL A N 1
ATOM 739 C CA . VAL A 1 93 ? -7.367 -8.934 12.316 1.00 87.31 93 VAL A CA 1
ATOM 740 C C . VAL A 1 93 ? -8.753 -8.291 12.398 1.00 87.31 93 VAL A C 1
ATOM 742 O O . VAL A 1 93 ? -9.096 -7.441 11.575 1.00 87.31 93 VAL A O 1
ATOM 745 N N . ASP A 1 94 ? -9.532 -8.643 13.420 1.00 88.50 94 ASP A N 1
ATOM 746 C CA . ASP A 1 94 ? -10.894 -8.156 13.625 1.00 88.50 94 ASP A CA 1
ATOM 747 C C . ASP A 1 94 ? -10.971 -6.657 13.936 1.00 88.50 94 ASP A C 1
ATOM 749 O O . ASP A 1 94 ? -11.939 -6.011 13.530 1.00 88.50 94 ASP A O 1
ATOM 753 N N . CYS A 1 95 ? -9.909 -6.077 14.501 1.00 85.75 95 CYS A N 1
ATOM 754 C CA . CYS A 1 95 ? -9.828 -4.654 14.837 1.00 85.75 95 CYS A CA 1
ATOM 755 C C . CYS A 1 95 ? -9.538 -3.746 13.631 1.00 85.75 95 CYS A C 1
ATOM 757 O O . CYS A 1 95 ? -9.748 -2.540 13.715 1.00 85.75 95 CYS A O 1
ATOM 759 N N . ILE A 1 96 ? -9.061 -4.291 12.507 1.00 89.19 96 ILE A N 1
ATOM 760 C CA . ILE A 1 96 ? -8.716 -3.502 11.315 1.00 89.19 96 ILE A CA 1
ATOM 761 C C . ILE A 1 96 ? -9.791 -3.703 10.255 1.00 89.19 96 ILE A C 1
ATOM 763 O O . ILE A 1 96 ? -10.100 -4.841 9.898 1.00 89.19 96 ILE A O 1
ATOM 767 N N . LYS A 1 97 ? -10.361 -2.618 9.729 1.00 91.06 97 LYS A N 1
ATOM 768 C CA . LYS A 1 97 ? -11.394 -2.686 8.691 1.00 91.06 97 LYS A CA 1
ATOM 769 C C . LYS A 1 97 ? -11.097 -1.730 7.542 1.00 91.06 97 LYS A C 1
ATOM 771 O O . LYS A 1 97 ? -10.668 -0.604 7.777 1.00 91.06 97 LYS A O 1
ATOM 776 N N . PHE A 1 98 ? -11.353 -2.170 6.313 1.00 91.50 98 PHE A N 1
ATOM 777 C CA . PHE A 1 98 ? -11.370 -1.292 5.148 1.00 91.50 98 PHE A CA 1
ATOM 778 C C . PHE A 1 98 ? -12.762 -0.706 4.943 1.00 91.50 98 PHE A C 1
ATOM 780 O O . PHE A 1 98 ? -13.767 -1.410 5.010 1.00 91.50 98 PHE A O 1
ATOM 787 N N . GLN A 1 99 ? -12.801 0.589 4.649 1.00 89.12 99 GLN A N 1
ATOM 788 C CA . GLN A 1 99 ? -13.996 1.298 4.220 1.00 89.12 99 GLN A CA 1
ATOM 789 C C . GLN A 1 99 ? -13.640 2.132 2.995 1.00 89.12 99 GLN A C 1
ATOM 791 O O . GLN A 1 99 ? -12.576 2.748 2.939 1.00 89.12 99 GLN A O 1
ATOM 796 N N . SER A 1 100 ? -14.525 2.146 2.005 1.00 86.25 100 SER A N 1
ATOM 797 C CA . SER A 1 100 ? -14.373 2.971 0.814 1.00 86.25 100 SER A CA 1
ATOM 798 C C . SER A 1 100 ? -15.739 3.399 0.308 1.00 86.25 100 SER A C 1
ATOM 800 O O . SER A 1 100 ? -16.665 2.597 0.235 1.00 86.25 100 SER A O 1
ATOM 802 N N . TYR A 1 101 ? -15.822 4.662 -0.100 1.00 76.75 101 TYR A N 1
ATOM 803 C CA . TYR A 1 101 ? -16.977 5.236 -0.790 1.00 76.75 101 TYR A CA 1
ATOM 804 C C . TYR A 1 101 ? -16.705 5.438 -2.290 1.00 76.75 101 TYR A C 1
ATOM 806 O O . TYR A 1 101 ? -17.552 5.954 -3.014 1.00 76.75 101 TYR A O 1
ATOM 814 N N . ARG A 1 102 ? -15.504 5.078 -2.771 1.00 75.94 102 ARG A N 1
ATOM 815 C CA . ARG A 1 102 ? -15.073 5.298 -4.159 1.00 75.94 102 ARG A CA 1
ATOM 816 C C . ARG A 1 102 ? -15.155 4.016 -4.975 1.00 75.94 102 ARG A C 1
ATOM 818 O O . ARG A 1 102 ? -14.672 2.973 -4.555 1.00 75.94 102 ARG A O 1
ATOM 825 N N . THR A 1 103 ? -15.633 4.131 -6.210 1.00 73.69 103 THR A N 1
ATOM 826 C CA . THR A 1 103 ? -15.785 3.015 -7.164 1.00 73.69 103 THR A CA 1
ATOM 827 C C . THR A 1 103 ? -14.475 2.323 -7.548 1.00 73.69 103 THR A C 1
ATOM 829 O O . THR A 1 103 ? -14.488 1.158 -7.941 1.00 73.69 103 THR A O 1
ATOM 832 N N . ASN A 1 104 ? -13.343 3.027 -7.441 1.00 83.06 104 ASN A N 1
ATOM 833 C CA . ASN A 1 104 ? -12.018 2.491 -7.778 1.00 83.06 104 ASN A CA 1
ATOM 834 C C . ASN A 1 104 ? -11.453 1.569 -6.683 1.00 83.06 104 ASN A C 1
ATOM 836 O O . ASN A 1 104 ? -10.540 0.791 -6.958 1.00 83.06 104 ASN A O 1
ATOM 840 N N . PHE A 1 105 ? -12.012 1.656 -5.474 1.00 88.56 105 PHE A N 1
ATOM 841 C CA . PHE A 1 105 ? -11.620 0.914 -4.282 1.00 88.56 105 PHE A CA 1
ATOM 842 C C . PHE A 1 105 ? -12.838 0.125 -3.799 1.00 88.56 105 PHE A C 1
ATOM 844 O O . PHE A 1 105 ? -13.674 0.632 -3.054 1.00 88.56 105 PHE A O 1
ATOM 851 N N . GLU A 1 106 ? -12.964 -1.106 -4.274 1.00 90.88 106 GLU A N 1
ATOM 852 C CA . GLU A 1 106 ? -14.086 -1.985 -3.963 1.00 90.88 106 GLU A CA 1
ATOM 853 C C . GLU A 1 106 ? -13.752 -2.830 -2.736 1.00 90.88 106 GLU A C 1
ATOM 855 O O . GLU A 1 106 ? -12.846 -3.661 -2.764 1.00 90.88 106 GLU A O 1
ATOM 860 N N . VAL A 1 107 ? -14.473 -2.621 -1.640 1.00 89.62 107 VAL A N 1
ATOM 861 C CA . VAL A 1 107 ? -14.342 -3.455 -0.441 1.00 89.62 107 VAL A CA 1
ATOM 862 C C . VAL A 1 107 ? -15.046 -4.785 -0.725 1.00 89.62 107 VAL A C 1
ATOM 864 O O . VAL A 1 107 ? -16.266 -4.814 -0.849 1.00 89.62 107 VAL A O 1
ATOM 867 N N . ILE A 1 108 ? -14.276 -5.869 -0.880 1.00 88.62 108 ILE A N 1
ATOM 868 C CA . ILE A 1 108 ? -14.817 -7.221 -1.117 1.00 88.62 108 ILE A CA 1
ATOM 869 C C . ILE A 1 108 ? -15.449 -7.736 0.178 1.00 88.62 108 ILE A C 1
ATOM 871 O O . ILE A 1 108 ? -16.562 -8.250 0.193 1.00 88.62 108 ILE A O 1
ATOM 875 N N . ASP A 1 109 ? -14.704 -7.595 1.269 1.00 87.25 109 ASP A N 1
ATOM 876 C CA . ASP A 1 109 ? -15.154 -7.785 2.639 1.00 87.25 109 ASP A CA 1
ATOM 877 C C . ASP A 1 109 ? -14.446 -6.742 3.508 1.00 87.25 109 ASP A C 1
ATOM 879 O O . ASP A 1 109 ? -13.459 -6.144 3.080 1.00 87.25 109 ASP A O 1
ATOM 883 N N . GLU A 1 110 ? -14.908 -6.513 4.737 1.00 88.62 110 GLU A N 1
ATOM 884 C CA . GLU A 1 110 ? -14.298 -5.517 5.635 1.00 88.62 110 GLU A CA 1
ATOM 885 C C . GLU A 1 110 ? -12.784 -5.740 5.869 1.00 88.62 110 GLU A C 1
ATOM 887 O O . GLU A 1 110 ? -12.125 -4.895 6.466 1.00 88.62 110 GLU A O 1
ATOM 892 N N . LYS A 1 111 ? -12.207 -6.864 5.423 1.00 92.00 111 LYS A N 1
ATOM 893 C CA . LYS A 1 111 ? -10.807 -7.265 5.597 1.00 92.00 111 LYS A CA 1
ATOM 894 C C . LYS A 1 111 ? -10.004 -7.246 4.290 1.00 92.00 111 LYS A C 1
ATOM 896 O O . LYS A 1 111 ? -8.775 -7.377 4.338 1.00 92.00 111 LYS A O 1
ATOM 901 N N . ARG A 1 112 ? -10.655 -7.076 3.135 1.00 92.44 112 ARG A N 1
ATOM 902 C CA . ARG A 1 112 ? -10.059 -7.119 1.796 1.00 92.44 112 ARG A CA 1
ATOM 903 C C . ARG A 1 112 ? -10.628 -6.030 0.900 1.00 92.44 112 ARG A C 1
ATOM 905 O O . ARG A 1 112 ? -11.833 -5.925 0.691 1.00 92.44 112 ARG A O 1
ATOM 912 N N . MET A 1 113 ? -9.732 -5.275 0.283 1.00 93.25 113 MET A N 1
ATOM 913 C CA . MET A 1 113 ? -10.065 -4.209 -0.653 1.00 93.25 113 MET A CA 1
ATOM 914 C C . MET A 1 113 ? -9.434 -4.494 -2.013 1.00 93.25 113 MET A C 1
ATOM 916 O O . MET A 1 113 ? -8.236 -4.749 -2.110 1.00 93.25 113 MET A O 1
ATOM 920 N N . ASN A 1 114 ? -10.240 -4.440 -3.064 1.00 93.81 114 ASN A N 1
ATOM 921 C CA . ASN A 1 114 ? -9.814 -4.545 -4.447 1.00 93.81 114 ASN A CA 1
ATOM 922 C C . ASN A 1 114 ? -9.632 -3.154 -5.057 1.00 93.81 114 ASN A C 1
ATOM 924 O O . ASN A 1 114 ? -10.564 -2.352 -5.117 1.00 93.81 114 ASN A O 1
ATOM 928 N N . VAL A 1 115 ? -8.434 -2.893 -5.556 1.00 93.31 115 VAL A N 1
ATOM 929 C CA . VAL A 1 115 ? -8.094 -1.686 -6.303 1.00 93.31 115 VAL A CA 1
ATOM 930 C C . VAL A 1 115 ? -8.171 -2.031 -7.788 1.00 93.31 115 VAL A C 1
ATOM 932 O O . VAL A 1 115 ? -7.358 -2.812 -8.286 1.00 93.31 115 VAL A O 1
ATOM 935 N N . LYS A 1 116 ? -9.169 -1.489 -8.502 1.00 89.69 116 LYS A N 1
ATOM 936 C CA . LYS A 1 116 ? -9.454 -1.866 -9.906 1.00 89.69 116 LYS A CA 1
ATOM 937 C C . LYS A 1 116 ? -8.395 -1.374 -10.893 1.00 89.69 116 LYS A C 1
ATOM 939 O O . LYS A 1 116 ? -8.103 -2.063 -11.869 1.00 89.69 116 LYS A O 1
ATOM 944 N N . TYR A 1 117 ? -7.822 -0.206 -10.621 1.00 89.31 117 TYR A N 1
ATOM 945 C CA . TYR A 1 117 ? -6.827 0.471 -11.450 1.00 89.31 117 TYR A CA 1
ATOM 946 C C . TYR A 1 117 ? -5.795 1.142 -10.552 1.00 89.31 117 TYR A C 1
ATOM 948 O O . TYR A 1 117 ? -6.139 1.525 -9.435 1.00 89.31 117 TYR A O 1
ATOM 956 N N . ASP A 1 118 ? -4.577 1.334 -11.057 1.00 88.81 118 ASP A N 1
ATOM 957 C CA . ASP A 1 118 ? -3.564 2.125 -10.360 1.00 88.81 118 ASP A CA 1
ATOM 958 C C . ASP A 1 118 ? -4.144 3.502 -10.021 1.00 88.81 118 ASP A C 1
ATOM 960 O O . ASP A 1 118 ? -4.657 4.216 -10.889 1.00 88.81 118 ASP A O 1
ATOM 964 N N . ALA A 1 119 ? -4.129 3.847 -8.738 1.00 88.38 119 ALA A N 1
ATOM 965 C CA . ALA A 1 119 ? -4.878 4.982 -8.224 1.00 88.38 119 ALA A CA 1
ATOM 966 C C . ALA A 1 119 ? -4.069 5.749 -7.187 1.00 88.38 119 ALA A C 1
ATOM 968 O O . ALA A 1 119 ? -3.356 5.168 -6.370 1.00 88.38 119 ALA A O 1
ATOM 969 N N . LYS A 1 120 ? -4.239 7.072 -7.193 1.00 89.88 120 LYS A N 1
ATOM 970 C CA . LYS A 1 120 ? -3.832 7.937 -6.087 1.00 89.88 120 LYS A CA 1
ATOM 971 C C . LYS A 1 120 ? -5.049 8.274 -5.247 1.00 89.88 120 LYS A C 1
ATOM 973 O O . LYS A 1 120 ? -6.098 8.624 -5.796 1.00 89.88 120 LYS A O 1
ATOM 978 N N . ALA A 1 121 ? -4.920 8.145 -3.936 1.00 90.25 121 ALA A N 1
ATOM 979 C CA . ALA A 1 121 ? -6.003 8.442 -3.019 1.00 90.25 121 ALA A CA 1
ATOM 980 C C . ALA A 1 121 ? -5.497 8.994 -1.692 1.00 90.25 121 ALA A C 1
ATOM 982 O O . ALA A 1 121 ? -4.417 8.651 -1.209 1.00 90.25 121 ALA A O 1
ATOM 983 N N . ASP A 1 122 ? -6.353 9.809 -1.093 1.00 90.25 122 ASP A N 1
ATOM 984 C CA . ASP A 1 122 ? -6.214 10.235 0.285 1.00 90.25 122 ASP A CA 1
ATOM 985 C C . ASP A 1 122 ? -6.822 9.163 1.187 1.00 90.25 122 ASP A C 1
ATOM 987 O O . ASP A 1 122 ? -7.947 8.707 0.960 1.00 90.25 122 ASP A O 1
ATOM 991 N N . VAL A 1 123 ? -6.070 8.756 2.205 1.00 89.25 123 VAL A N 1
ATOM 992 C CA . VAL A 1 123 ? -6.489 7.739 3.167 1.00 89.25 123 VAL A CA 1
ATOM 993 C C . VAL A 1 123 ? -6.691 8.376 4.526 1.00 89.25 123 VAL A C 1
ATOM 995 O O . VAL A 1 123 ? -5.823 9.086 5.042 1.00 89.25 123 VAL A O 1
ATOM 998 N N . TYR A 1 124 ? -7.846 8.069 5.103 1.00 88.81 124 TYR A N 1
ATOM 999 C CA . TYR A 1 124 ? -8.212 8.433 6.458 1.00 88.81 124 TYR A CA 1
ATOM 1000 C C . TYR A 1 124 ? -8.049 7.207 7.347 1.00 88.81 124 TYR A C 1
ATOM 1002 O O . TYR A 1 124 ? -8.616 6.149 7.075 1.00 88.81 124 TYR A O 1
ATOM 1010 N N . PHE A 1 125 ? -7.275 7.361 8.410 1.00 87.69 125 PHE A N 1
ATOM 1011 C CA . PHE A 1 125 ? -7.145 6.372 9.466 1.00 87.69 125 PHE A CA 1
ATOM 1012 C C . PHE A 1 125 ? -7.936 6.857 10.664 1.00 87.69 125 PHE A C 1
ATOM 1014 O O . PHE A 1 125 ? -7.754 7.994 11.084 1.00 87.69 125 PHE A O 1
ATOM 1021 N N . GLN A 1 126 ? -8.786 5.999 11.211 1.00 84.75 126 GLN A N 1
ATOM 1022 C CA . GLN A 1 126 ? -9.553 6.290 12.411 1.00 84.75 126 GLN A CA 1
ATOM 1023 C C . GLN A 1 126 ? -9.367 5.131 13.384 1.00 84.75 126 GLN A C 1
ATOM 1025 O O . GLN A 1 126 ? -9.629 3.980 13.037 1.00 84.75 126 GLN A O 1
ATOM 1030 N N . CYS A 1 127 ? -8.903 5.438 14.593 1.00 82.75 127 CYS A N 1
ATOM 1031 C CA . CYS A 1 127 ? -8.840 4.477 15.683 1.00 82.75 127 CYS A CA 1
ATOM 1032 C C . CYS A 1 127 ? -9.998 4.764 16.638 1.00 82.75 127 CYS A C 1
ATOM 1034 O O . CYS A 1 127 ? -10.084 5.854 17.195 1.00 82.75 127 CYS A O 1
ATOM 1036 N N . VAL A 1 128 ? -10.896 3.797 16.814 1.00 77.94 128 VAL A N 1
ATOM 1037 C CA . VAL A 1 128 ? -12.026 3.909 17.743 1.00 77.94 128 VAL A CA 1
ATOM 1038 C C . VAL A 1 128 ? -11.807 2.965 18.916 1.00 77.94 128 VAL A C 1
ATOM 1040 O O . VAL A 1 128 ? -11.435 1.807 18.723 1.00 77.94 128 VAL A O 1
ATOM 1043 N N . TYR A 1 129 ? -12.019 3.459 20.136 1.00 68.94 129 TYR A N 1
ATOM 1044 C CA . TYR A 1 129 ? -11.984 2.609 21.320 1.00 68.94 129 TYR A CA 1
ATOM 1045 C C . TYR A 1 129 ? -13.282 1.806 21.369 1.00 68.94 129 TYR A C 1
ATOM 1047 O O . TYR A 1 129 ? -14.370 2.377 21.447 1.00 68.94 129 TYR A O 1
ATOM 1055 N N . GLN A 1 130 ? -13.182 0.485 21.279 1.00 63.06 130 GLN A N 1
ATOM 1056 C CA . GLN A 1 130 ? -14.346 -0.384 21.362 1.00 63.06 130 GLN A CA 1
ATOM 1057 C C . GLN A 1 130 ? -14.636 -0.624 22.848 1.00 63.06 130 GLN A C 1
ATOM 1059 O O . GLN A 1 130 ? -14.001 -1.470 23.474 1.00 63.06 130 GLN A O 1
ATOM 1064 N N . SER A 1 131 ? -15.536 0.169 23.443 1.00 53.41 131 SER A N 1
ATOM 1065 C CA . SER A 1 131 ? -16.045 -0.135 24.783 1.00 53.41 131 SER A CA 1
ATOM 1066 C C . SER A 1 131 ? -16.898 -1.397 24.682 1.00 53.41 131 SER A C 1
ATOM 1068 O O . SER A 1 131 ? -17.950 -1.373 24.037 1.00 53.41 131 SER A O 1
ATOM 1070 N N . SER A 1 132 ? -16.406 -2.498 25.247 1.00 46.59 132 SER A N 1
ATOM 1071 C CA . SER A 1 132 ? -17.230 -3.685 25.475 1.00 46.59 132 SER A CA 1
ATOM 1072 C C . SER A 1 132 ? -18.223 -3.456 26.604 1.00 46.59 132 SER A C 1
ATOM 1074 O O . SER A 1 132 ? -17.926 -2.634 27.498 1.00 46.59 132 SER A O 1
#

Sequence (132 aa):
MPTGKGYFWPFRLLVAAIFGLAVLLIIISTINYFNTIHLRESEERLMEGLRSAINAPTTPDKLENGLVLKKDLSFVRGVYSVKPFSNRFNMPVDCIKFQSYRTNFEVIDEKRMNVKYDAKADVYFQCVYQSS

Organism: NCBI:txid3101447

Secondary structure (DSSP, 8-state):
---S-SSHHHHHHHHHHHHHHHHHHHHHHHHHHHHHHHHHHHHHHHHHHHHHHHHS---TT-TTTT-EEEEEEEE-SEEEESHHHHHHHT--GGG------STTEEEEETTEEEE-S-EEEEEEE-------

pLDDT: mean 82.17, std 13.8, range [41.69, 94.94]